Protein AF-A0A2E0FE67-F1 (afdb_monomer_lite)

Structure (mmCIF, N/CA/C/O backbone):
data_AF-A0A2E0FE67-F1
#
_entry.id   AF-A0A2E0FE67-F1
#
loop_
_atom_site.group_PDB
_atom_site.id
_atom_site.type_symbol
_atom_site.label_atom_id
_atom_site.label_alt_id
_atom_site.label_comp_id
_atom_site.label_asym_id
_atom_site.label_entity_id
_atom_site.label_seq_id
_atom_site.pdbx_PDB_ins_code
_atom_site.Cartn_x
_atom_site.Cartn_y
_atom_site.Cartn_z
_atom_site.occupancy
_atom_site.B_iso_or_equiv
_atom_site.auth_seq_id
_atom_site.auth_comp_id
_atom_site.auth_asym_id
_atom_site.auth_atom_id
_atom_site.pdbx_PDB_model_num
ATOM 1 N N . MET A 1 1 ? 30.724 -33.391 -0.868 1.00 44.72 1 MET A N 1
ATOM 2 C CA . MET A 1 1 ? 30.695 -32.291 -1.854 1.00 44.72 1 MET A CA 1
ATOM 3 C C . MET A 1 1 ? 29.482 -31.448 -1.513 1.00 44.72 1 MET A C 1
ATOM 5 O O . MET A 1 1 ? 28.374 -31.929 -1.695 1.00 44.72 1 MET A O 1
ATOM 9 N N . ALA A 1 2 ? 29.683 -30.294 -0.877 1.00 40.41 2 ALA A N 1
ATOM 10 C CA . ALA A 1 2 ? 28.590 -29.382 -0.554 1.00 40.41 2 ALA A CA 1
ATOM 11 C C . ALA A 1 2 ? 28.227 -28.613 -1.829 1.00 40.41 2 ALA A C 1
ATOM 13 O O . ALA A 1 2 ? 29.098 -28.000 -2.442 1.00 40.41 2 ALA A O 1
ATOM 14 N N . ILE A 1 3 ? 26.975 -28.728 -2.257 1.00 50.41 3 ILE A N 1
ATOM 15 C CA . ILE A 1 3 ? 26.398 -27.883 -3.300 1.00 50.41 3 ILE A CA 1
ATOM 16 C C . ILE A 1 3 ? 26.085 -26.524 -2.666 1.00 50.41 3 ILE A C 1
ATOM 18 O O . ILE A 1 3 ? 25.449 -26.468 -1.618 1.00 50.41 3 ILE A O 1
ATOM 22 N N . ASP A 1 4 ? 26.608 -25.451 -3.255 1.00 43.44 4 ASP A N 1
ATOM 23 C CA . ASP A 1 4 ? 26.331 -24.071 -2.850 1.00 43.44 4 ASP A CA 1
ATOM 24 C C . ASP A 1 4 ? 24.836 -23.782 -3.065 1.00 43.44 4 ASP A C 1
ATOM 26 O O . ASP A 1 4 ? 24.319 -23.950 -4.174 1.00 43.44 4 ASP A O 1
ATOM 30 N N . GLU A 1 5 ? 24.134 -23.369 -2.009 1.00 46.03 5 GLU A N 1
ATOM 31 C CA . GLU A 1 5 ? 22.692 -23.078 -2.017 1.00 46.03 5 GLU A CA 1
ATOM 32 C C . GLU A 1 5 ? 22.316 -21.871 -2.905 1.00 46.03 5 GLU A C 1
ATOM 34 O O . GLU A 1 5 ? 21.135 -21.562 -3.057 1.00 46.03 5 GLU A O 1
ATOM 39 N N . ASN A 1 6 ? 23.291 -21.219 -3.554 1.00 49.88 6 ASN A N 1
ATOM 40 C CA . ASN A 1 6 ? 23.075 -20.126 -4.506 1.00 49.88 6 ASN A CA 1
ATOM 41 C C . ASN A 1 6 ? 23.119 -20.542 -5.990 1.00 49.88 6 ASN A C 1
ATOM 43 O O . ASN A 1 6 ? 23.097 -19.677 -6.871 1.00 49.88 6 ASN A O 1
ATOM 47 N N . TYR A 1 7 ? 23.174 -21.839 -6.316 1.00 47.03 7 TYR A N 1
ATOM 48 C CA . TYR A 1 7 ? 23.122 -22.281 -7.715 1.00 47.03 7 TYR A CA 1
ATOM 49 C C . TYR A 1 7 ? 21.697 -22.186 -8.290 1.00 47.03 7 TYR A C 1
ATOM 51 O O . TYR A 1 7 ? 20.883 -23.099 -8.152 1.00 47.03 7 TYR A O 1
ATOM 59 N N . ILE A 1 8 ? 21.401 -21.080 -8.977 1.00 48.75 8 ILE A N 1
ATOM 60 C CA . ILE A 1 8 ? 20.202 -20.943 -9.814 1.00 48.75 8 ILE A CA 1
ATOM 61 C C . ILE A 1 8 ? 20.570 -21.396 -11.238 1.00 48.75 8 ILE A C 1
ATOM 63 O O . ILE A 1 8 ? 21.382 -20.725 -11.882 1.00 48.75 8 ILE A O 1
ATOM 67 N N . PRO A 1 9 ? 20.007 -22.501 -11.766 1.00 43.94 9 PRO A N 1
ATOM 68 C CA . PRO A 1 9 ? 20.258 -22.906 -13.143 1.00 43.94 9 PRO A CA 1
ATOM 69 C C . PRO A 1 9 ? 19.739 -21.826 -14.098 1.00 43.94 9 PRO A C 1
ATOM 71 O O . PRO A 1 9 ? 18.557 -21.477 -14.111 1.00 43.94 9 PRO A O 1
ATOM 74 N N . ASN A 1 10 ? 20.657 -21.266 -14.881 1.00 52.41 10 ASN A N 1
ATOM 75 C CA . ASN A 1 10 ? 20.358 -20.255 -15.882 1.00 52.41 10 ASN A CA 1
ATOM 76 C C . ASN A 1 10 ? 19.720 -20.966 -17.089 1.00 52.41 10 ASN A C 1
ATOM 78 O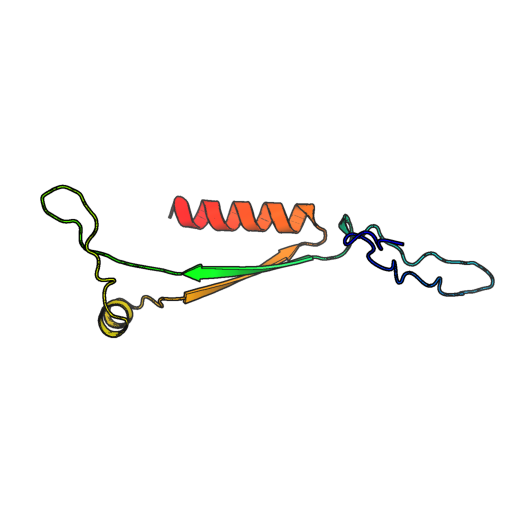 O . ASN A 1 10 ? 20.423 -21.487 -17.951 1.00 52.41 10 ASN A O 1
ATOM 82 N N . ASN A 1 11 ? 18.387 -21.046 -17.131 1.00 48.62 11 ASN A N 1
ATOM 83 C CA . ASN A 1 11 ? 17.629 -21.757 -18.176 1.00 48.62 11 ASN A CA 1
ATOM 84 C C . ASN A 1 11 ? 17.576 -21.013 -19.530 1.00 48.62 11 ASN A C 1
ATOM 86 O O . ASN A 1 11 ? 16.606 -21.138 -20.277 1.00 48.62 11 ASN A O 1
ATOM 90 N N . ASN A 1 12 ? 18.620 -20.263 -19.878 1.00 54.97 12 ASN A N 1
ATOM 91 C CA . ASN A 1 12 ? 18.719 -19.570 -21.158 1.00 54.97 12 ASN A CA 1
ATOM 92 C C . ASN A 1 12 ? 19.321 -20.494 -22.219 1.00 54.97 12 ASN A C 1
ATOM 94 O O . ASN A 1 12 ? 20.485 -20.376 -22.604 1.00 54.97 12 ASN A O 1
ATOM 98 N N . LEU A 1 13 ? 18.518 -21.450 -22.689 1.00 53.69 13 LEU A N 1
ATOM 99 C CA . LEU A 1 13 ? 18.862 -22.201 -23.891 1.00 53.69 13 LEU A CA 1
ATOM 100 C C . LEU A 1 13 ? 18.721 -21.277 -25.116 1.00 53.69 13 LEU A C 1
ATOM 102 O O . LEU A 1 13 ? 17.662 -20.669 -25.294 1.00 53.69 13 LEU A O 1
ATOM 106 N N . PRO A 1 14 ? 19.756 -21.149 -25.965 1.00 51.31 14 PRO A N 1
ATOM 107 C CA . PRO A 1 14 ? 19.692 -20.307 -27.152 1.00 51.31 14 PRO A CA 1
ATOM 108 C C . PRO A 1 14 ? 18.667 -20.832 -28.164 1.00 51.31 14 PRO A C 1
ATOM 110 O O . PRO A 1 14 ? 18.596 -22.031 -28.433 1.00 51.31 14 PRO A O 1
ATOM 113 N N . ILE A 1 15 ? 17.907 -19.916 -28.766 1.00 55.06 15 ILE A N 1
ATOM 114 C CA . ILE A 1 15 ? 16.984 -20.204 -29.870 1.00 55.06 15 ILE A CA 1
ATOM 115 C C . ILE A 1 15 ? 17.719 -20.003 -31.200 1.00 55.06 15 ILE A C 1
ATOM 117 O O . ILE A 1 15 ? 18.367 -18.976 -31.408 1.00 55.06 15 ILE A O 1
ATOM 121 N N . MET A 1 16 ? 17.638 -20.985 -32.105 1.00 43.81 16 MET A N 1
ATOM 122 C CA . MET A 1 16 ? 18.183 -20.858 -33.460 1.00 43.81 16 MET A CA 1
ATOM 123 C C . MET A 1 16 ? 17.172 -20.172 -34.381 1.00 43.81 16 MET A C 1
ATOM 125 O O . MET A 1 16 ? 16.065 -20.677 -34.566 1.00 43.81 16 MET A O 1
ATOM 129 N N . VAL A 1 17 ? 17.582 -19.066 -35.004 1.00 55.72 17 VAL A N 1
ATOM 130 C CA . VAL A 1 17 ? 16.884 -18.437 -36.136 1.00 55.72 17 VAL A CA 1
ATOM 131 C C . VAL A 1 17 ? 17.937 -18.164 -37.213 1.00 55.72 17 VAL A C 1
ATOM 133 O O . VAL A 1 17 ? 18.974 -17.573 -36.920 1.00 55.72 17 VAL A O 1
ATOM 136 N N . ASP A 1 18 ? 17.719 -18.652 -38.437 1.00 55.34 18 ASP A N 1
ATOM 137 C CA . ASP A 1 18 ? 18.587 -18.429 -39.607 1.00 55.34 18 ASP A CA 1
ATOM 138 C C . ASP A 1 18 ? 20.093 -18.660 -39.365 1.00 55.34 18 ASP A C 1
ATOM 140 O O . ASP A 1 18 ? 20.932 -17.803 -39.650 1.00 55.34 18 ASP A O 1
ATOM 144 N N . ASN A 1 19 ? 20.461 -19.831 -38.824 1.00 53.06 19 ASN A N 1
ATOM 145 C CA . ASN A 1 19 ? 21.857 -20.219 -38.556 1.00 53.06 19 ASN A CA 1
ATOM 146 C C . ASN A 1 19 ? 22.645 -19.252 -37.644 1.00 53.06 19 ASN A C 1
ATOM 148 O O . ASN A 1 19 ? 23.877 -19.300 -37.598 1.00 53.06 19 ASN A O 1
ATOM 152 N N . ARG A 1 20 ? 21.956 -18.396 -36.883 1.00 46.03 20 ARG A N 1
ATOM 153 C CA . ARG A 1 20 ? 22.551 -17.538 -35.855 1.00 46.03 20 ARG A CA 1
ATOM 154 C C . ARG A 1 20 ? 21.999 -17.931 -34.489 1.00 46.03 20 ARG A C 1
ATOM 156 O O . ARG A 1 20 ? 20.794 -18.097 -34.311 1.00 46.03 20 ARG A O 1
ATOM 163 N N . ILE A 1 21 ? 22.898 -18.071 -33.516 1.00 56.62 21 ILE A N 1
ATOM 164 C CA . ILE A 1 21 ? 22.522 -18.122 -32.103 1.00 56.62 21 ILE A CA 1
ATOM 165 C C . ILE A 1 21 ? 22.092 -16.705 -31.729 1.00 56.62 21 ILE A C 1
ATOM 167 O O . ILE A 1 21 ? 22.933 -15.816 -31.607 1.00 56.62 21 ILE A O 1
ATOM 171 N N . VAL A 1 22 ? 20.786 -16.484 -31.597 1.00 53.34 22 VAL A N 1
ATOM 172 C CA . VAL A 1 22 ? 20.258 -15.237 -31.045 1.00 53.34 22 VAL A CA 1
ATOM 173 C C . VAL A 1 22 ? 20.001 -15.507 -29.570 1.00 53.34 22 VAL A C 1
ATOM 175 O O . VAL A 1 22 ? 19.056 -16.204 -29.203 1.00 53.34 22 VAL A O 1
ATOM 178 N N . SER A 1 23 ? 20.883 -15.010 -28.706 1.00 57.28 23 SER A N 1
ATOM 179 C CA . SER A 1 23 ? 20.624 -14.972 -27.270 1.00 57.28 23 SER A CA 1
ATOM 180 C C . SER A 1 23 ? 19.381 -14.114 -27.046 1.00 57.28 23 SER A C 1
ATOM 182 O O . SER A 1 23 ? 19.434 -12.895 -27.184 1.00 57.28 23 SER A O 1
ATOM 184 N N . ASN A 1 24 ? 18.254 -14.742 -26.703 1.00 60.72 24 ASN A N 1
ATOM 185 C CA . ASN A 1 24 ? 17.004 -14.059 -26.340 1.00 60.72 24 ASN A CA 1
ATOM 186 C C . ASN A 1 24 ? 17.059 -13.456 -24.924 1.00 60.72 24 ASN A C 1
ATOM 188 O O . ASN A 1 24 ? 16.055 -13.292 -24.227 1.00 60.72 24 ASN A O 1
ATOM 192 N N . ASP A 1 25 ? 18.268 -13.133 -24.491 1.00 67.88 25 ASP A N 1
ATOM 193 C CA . ASP A 1 25 ? 18.571 -12.695 -23.151 1.00 67.88 25 ASP A CA 1
ATOM 194 C C . ASP A 1 25 ? 18.658 -11.188 -23.156 1.00 67.88 25 ASP A C 1
ATOM 196 O O . ASP A 1 25 ? 19.721 -10.608 -22.947 1.00 67.88 25 ASP A O 1
ATOM 200 N N . MET A 1 26 ? 17.508 -10.539 -23.361 1.00 69.56 26 MET A N 1
ATOM 201 C CA . MET A 1 26 ? 17.365 -9.214 -22.768 1.00 69.56 26 MET A CA 1
ATOM 202 C C . MET A 1 26 ? 17.762 -9.342 -21.303 1.00 69.56 26 MET A C 1
ATOM 204 O O . MET A 1 26 ? 17.333 -10.289 -20.618 1.00 69.56 26 MET A O 1
ATOM 208 N N . ASN A 1 27 ? 18.595 -8.413 -20.840 1.00 86.94 27 ASN A N 1
ATOM 209 C CA . ASN A 1 27 ? 19.013 -8.392 -19.452 1.00 86.94 27 ASN A CA 1
ATOM 210 C C . ASN A 1 27 ? 17.749 -8.459 -18.588 1.00 86.94 27 ASN A C 1
ATOM 212 O O . ASN A 1 27 ? 16.752 -7.810 -18.902 1.00 86.94 27 ASN A O 1
ATOM 216 N N . ARG A 1 28 ? 17.750 -9.261 -17.515 1.00 87.25 28 ARG A N 1
ATOM 217 C CA . ARG A 1 28 ? 16.568 -9.405 -16.650 1.00 87.25 28 ARG A CA 1
ATOM 218 C C . ARG A 1 28 ? 16.004 -8.042 -16.255 1.00 87.25 28 ARG A C 1
ATOM 220 O O . ARG A 1 28 ? 14.789 -7.902 -16.252 1.00 87.25 28 ARG A O 1
ATOM 227 N N . ARG A 1 29 ? 16.879 -7.061 -16.014 1.00 89.88 29 ARG A N 1
ATOM 228 C CA . ARG A 1 29 ? 16.517 -5.685 -15.659 1.00 89.88 29 ARG A CA 1
ATOM 229 C C . ARG A 1 29 ? 15.730 -4.948 -16.740 1.00 89.88 29 ARG A C 1
ATOM 231 O O . ARG A 1 29 ? 14.906 -4.121 -16.396 1.00 89.88 29 ARG A O 1
ATOM 238 N N . GLU A 1 30 ? 15.958 -5.259 -18.011 1.00 92.19 30 GLU A N 1
ATOM 239 C CA . GLU A 1 30 ? 15.332 -4.614 -19.177 1.00 92.19 30 GLU A CA 1
ATOM 240 C C . GLU A 1 30 ? 13.983 -5.245 -19.552 1.00 92.19 30 GLU A C 1
ATOM 242 O O . GLU A 1 30 ? 13.283 -4.756 -20.435 1.00 92.19 30 GLU A O 1
ATOM 247 N N . LYS A 1 31 ? 13.605 -6.358 -18.912 1.00 92.44 31 LYS A N 1
ATOM 248 C CA . LYS A 1 31 ? 12.302 -6.992 -19.136 1.00 92.44 31 LYS A CA 1
ATOM 249 C C . LYS A 1 31 ? 11.197 -6.190 -18.434 1.00 92.44 31 LYS A C 1
ATOM 251 O O . LYS A 1 31 ? 11.456 -5.623 -17.375 1.00 92.44 31 LYS A O 1
ATOM 256 N N . PRO A 1 32 ? 9.947 -6.212 -18.925 1.00 95.94 32 PRO A N 1
ATOM 257 C CA . PRO A 1 32 ? 8.813 -5.649 -18.195 1.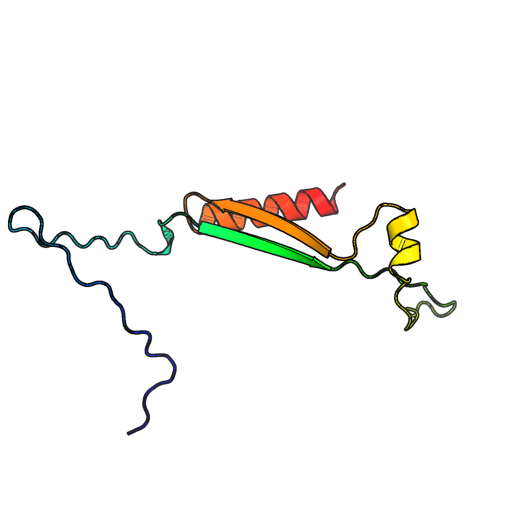00 95.94 32 PRO A CA 1
ATOM 258 C C . PRO A 1 32 ? 8.647 -6.274 -16.807 1.00 95.94 32 PRO A C 1
ATOM 260 O O . PRO A 1 32 ? 8.708 -7.496 -16.658 1.00 95.94 32 PRO A O 1
ATOM 263 N N . HIS A 1 33 ? 8.398 -5.436 -15.801 1.00 96.75 33 HIS A N 1
ATOM 264 C CA . HIS A 1 33 ? 8.205 -5.852 -14.411 1.00 96.75 33 HIS A CA 1
ATOM 265 C C . HIS A 1 33 ? 6.792 -5.527 -13.928 1.00 96.75 33 HIS A C 1
ATOM 267 O O . HIS A 1 33 ? 6.190 -4.515 -14.293 1.00 96.75 33 HIS A O 1
ATOM 273 N N . ILE A 1 34 ? 6.264 -6.398 -13.068 1.00 96.56 34 ILE A N 1
ATOM 274 C CA . ILE A 1 34 ? 5.003 -6.188 -12.360 1.00 96.56 34 ILE A CA 1
ATOM 275 C C . ILE A 1 34 ? 5.268 -6.387 -10.872 1.00 96.56 34 ILE A C 1
ATOM 277 O O . ILE A 1 34 ? 5.732 -7.450 -10.463 1.00 96.56 34 ILE A O 1
ATOM 281 N N . ALA A 1 35 ? 4.937 -5.382 -10.070 1.00 95.94 35 ALA A N 1
ATOM 282 C CA . ALA A 1 35 ? 4.931 -5.475 -8.621 1.00 95.94 35 ALA A CA 1
ATOM 283 C C . ALA A 1 35 ? 3.493 -5.558 -8.109 1.00 95.94 35 ALA A C 1
ATOM 285 O O . ALA A 1 35 ? 2.617 -4.806 -8.537 1.00 95.94 35 ALA A O 1
ATOM 286 N N . ILE A 1 36 ? 3.260 -6.473 -7.172 1.00 95.75 36 ILE A N 1
ATOM 287 C CA . ILE A 1 36 ? 1.996 -6.601 -6.451 1.00 95.75 36 ILE A CA 1
ATOM 288 C C . ILE A 1 36 ? 2.270 -6.162 -5.023 1.00 95.75 36 ILE A C 1
ATOM 290 O O . ILE A 1 36 ? 2.986 -6.842 -4.288 1.00 95.75 36 ILE A O 1
ATOM 294 N N . VAL A 1 37 ? 1.710 -5.022 -4.633 1.00 93.19 37 VAL A N 1
ATOM 295 C CA . VAL A 1 37 ? 1.906 -4.473 -3.295 1.00 93.19 37 VAL A CA 1
ATOM 296 C C . VAL A 1 37 ? 0.650 -4.707 -2.477 1.00 93.19 37 VAL A C 1
ATOM 298 O O . VAL A 1 37 ? -0.447 -4.346 -2.895 1.00 93.19 37 VAL A O 1
ATOM 301 N N . THR A 1 38 ? 0.814 -5.338 -1.316 1.00 92.50 38 THR A N 1
ATOM 302 C CA . THR A 1 38 ? -0.278 -5.606 -0.376 1.00 92.50 38 THR A CA 1
ATOM 303 C C . THR A 1 38 ? -0.051 -4.791 0.889 1.00 92.50 38 THR A C 1
ATOM 305 O O . THR A 1 38 ? 0.978 -4.936 1.543 1.00 92.50 38 THR A O 1
ATOM 308 N N . LEU A 1 39 ? -1.016 -3.946 1.233 1.00 89.81 39 LEU A N 1
ATOM 309 C CA . LEU A 1 39 ? -1.023 -3.127 2.438 1.00 89.81 39 LEU A CA 1
ATOM 310 C C . LEU A 1 39 ? -1.957 -3.753 3.468 1.00 89.81 39 LEU A C 1
ATOM 312 O O . LEU A 1 39 ? -3.073 -4.153 3.131 1.00 89.81 39 LEU A O 1
ATOM 316 N N . LYS A 1 40 ? -1.514 -3.813 4.724 1.00 90.31 40 LYS A N 1
ATOM 317 C CA . LYS A 1 40 ? -2.341 -4.205 5.866 1.00 90.31 40 LYS A CA 1
ATOM 318 C C . LYS A 1 40 ? -2.611 -2.974 6.726 1.00 90.31 40 LYS A C 1
ATOM 320 O O . LYS A 1 40 ? -1.668 -2.283 7.096 1.00 90.31 40 LYS A O 1
ATOM 325 N N . VAL A 1 41 ? -3.877 -2.732 7.052 1.00 86.81 41 VAL A N 1
ATOM 326 C CA . VAL A 1 41 ? -4.303 -1.614 7.902 1.00 86.81 41 VAL A CA 1
ATOM 327 C C . VAL A 1 41 ? -4.705 -2.145 9.274 1.00 86.81 41 VAL A C 1
ATOM 329 O O . VAL A 1 41 ? -5.671 -2.898 9.389 1.00 86.81 41 VAL A O 1
ATOM 332 N N . ASP A 1 42 ? -3.978 -1.719 10.308 1.00 90.06 42 ASP A N 1
ATOM 333 C CA . ASP A 1 42 ? -4.276 -2.015 11.710 1.00 90.06 42 ASP A CA 1
ATOM 334 C C . ASP A 1 42 ? -4.537 -0.693 12.453 1.00 90.06 42 ASP A C 1
ATOM 336 O O . ASP A 1 42 ? -3.628 0.115 12.626 1.00 90.06 42 ASP A O 1
ATOM 340 N N . VAL A 1 43 ? -5.772 -0.478 12.915 1.00 89.56 43 VAL A N 1
ATOM 341 C CA . VAL A 1 43 ? -6.146 0.687 13.738 1.00 89.56 43 VAL A CA 1
ATOM 342 C C . VAL A 1 43 ? -6.225 0.257 15.198 1.00 89.56 43 VAL A C 1
ATOM 344 O O . VAL A 1 43 ? -6.849 -0.760 15.506 1.00 89.56 43 VAL A O 1
ATOM 347 N N . ARG A 1 44 ? -5.593 1.012 16.099 1.00 92.94 44 ARG A N 1
ATOM 348 C CA . ARG A 1 44 ? -5.529 0.725 17.541 1.00 92.94 44 ARG A CA 1
ATOM 349 C C . ARG A 1 44 ? -5.788 1.997 18.336 1.00 92.94 44 ARG A C 1
ATOM 351 O O . ARG A 1 44 ? -5.486 3.089 17.859 1.00 92.94 44 ARG A O 1
ATOM 358 N N . ALA A 1 45 ? -6.333 1.848 19.537 1.00 92.69 45 ALA A N 1
ATOM 359 C CA . ALA A 1 45 ? -6.412 2.955 20.478 1.00 92.69 45 ALA A CA 1
ATOM 360 C C . ALA A 1 45 ? -5.017 3.283 21.039 1.00 92.69 45 ALA A C 1
ATOM 362 O O . ALA A 1 45 ? -4.132 2.424 21.080 1.00 92.69 45 ALA A O 1
ATOM 363 N N . VAL A 1 46 ? -4.839 4.531 21.467 1.00 95.19 46 VAL A N 1
ATOM 364 C CA . VAL A 1 46 ? -3.665 4.970 22.227 1.00 95.19 46 VAL A CA 1
ATOM 365 C C . VAL A 1 46 ? -4.078 5.063 23.691 1.00 95.19 46 VAL A C 1
ATOM 367 O O . VAL A 1 46 ? -5.067 5.720 24.021 1.00 95.19 46 VAL A O 1
ATOM 370 N N . ASN A 1 47 ? -3.340 4.378 24.555 1.00 93.56 47 ASN A N 1
ATOM 371 C CA . ASN A 1 47 ? -3.539 4.395 25.997 1.00 93.56 47 ASN A CA 1
ATOM 372 C C . ASN A 1 47 ? -3.120 5.751 26.587 1.00 93.56 47 ASN A C 1
ATOM 374 O O . ASN A 1 47 ? -2.380 6.520 25.975 1.00 93.56 47 ASN A O 1
ATOM 378 N N . ALA A 1 48 ? -3.556 6.040 27.815 1.00 94.31 48 ALA A N 1
ATOM 379 C CA . ALA A 1 48 ? -3.235 7.303 28.489 1.00 94.31 48 ALA A CA 1
ATOM 380 C C . ALA A 1 48 ? -1.726 7.509 28.729 1.00 94.31 48 ALA A C 1
ATOM 382 O O . ALA A 1 48 ? -1.269 8.642 28.843 1.00 94.31 48 ALA A O 1
ATOM 383 N N . ASP A 1 49 ? -0.956 6.423 28.788 1.00 94.56 49 ASP A N 1
ATOM 384 C CA . ASP A 1 49 ? 0.504 6.432 28.912 1.00 94.56 49 ASP A CA 1
ATOM 385 C C . ASP A 1 49 ? 1.233 6.583 27.560 1.00 94.56 49 ASP A C 1
ATOM 387 O O . ASP A 1 49 ? 2.462 6.559 27.514 1.00 94.56 49 ASP A O 1
ATOM 391 N N . GLY A 1 50 ? 0.491 6.740 26.457 1.00 92.12 50 GLY A N 1
ATOM 392 C CA . GLY A 1 50 ? 1.026 6.870 25.102 1.00 92.12 50 GLY A CA 1
ATOM 393 C C . GLY A 1 50 ? 1.356 5.542 24.415 1.00 92.12 50 GLY A C 1
ATOM 394 O O . GLY A 1 50 ? 1.811 5.553 23.271 1.00 92.12 50 GLY A O 1
ATOM 395 N N . THR A 1 51 ? 1.129 4.397 25.067 1.00 93.06 51 THR A N 1
ATOM 396 C CA . THR A 1 51 ? 1.317 3.080 24.441 1.00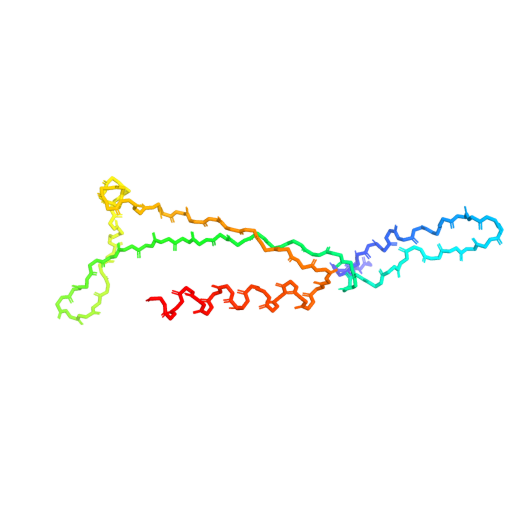 93.06 51 THR A CA 1
ATOM 397 C C . THR A 1 51 ? 0.151 2.720 23.516 1.00 93.06 51 THR A C 1
ATOM 399 O O . THR A 1 51 ? -0.940 3.279 23.612 1.00 93.06 51 THR A O 1
ATOM 402 N N . LEU A 1 52 ? 0.366 1.778 22.594 1.00 92.81 52 LEU A N 1
ATOM 403 C CA . LEU A 1 52 ? -0.704 1.257 21.741 1.00 92.81 52 LEU A CA 1
ATOM 404 C C . LEU A 1 52 ? -1.487 0.163 22.468 1.00 92.81 52 LEU A C 1
ATOM 406 O O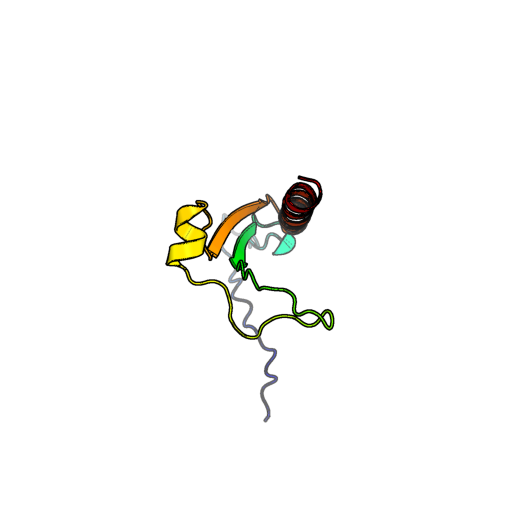 . LEU A 1 52 ? -0.894 -0.736 23.068 1.00 92.81 52 LEU A O 1
ATOM 410 N N . ASP A 1 53 ? -2.811 0.195 22.337 1.00 91.25 53 ASP A N 1
ATOM 411 C CA . ASP A 1 53 ? -3.674 -0.907 22.751 1.00 91.25 53 ASP A CA 1
ATOM 412 C C . ASP A 1 53 ? -3.261 -2.203 22.021 1.00 91.25 53 ASP A C 1
ATOM 414 O O . ASP A 1 53 ? -2.836 -2.205 20.857 1.00 91.25 53 ASP A O 1
ATOM 418 N N . GLN A 1 54 ? -3.346 -3.330 22.722 1.00 89.81 54 GLN A N 1
ATOM 419 C CA . GLN A 1 54 ? -3.039 -4.646 22.167 1.00 89.81 54 GLN A CA 1
ATOM 420 C C . GLN A 1 54 ? -4.098 -5.091 21.155 1.00 89.81 54 GLN A C 1
ATOM 422 O O . GLN A 1 54 ? -3.797 -5.874 20.248 1.00 89.81 54 GLN A O 1
ATOM 427 N N . TYR A 1 55 ? -5.321 -4.575 21.278 1.00 89.56 55 TYR A N 1
ATOM 428 C CA . TYR A 1 55 ? -6.431 -4.932 20.413 1.00 89.56 55 TYR A CA 1
ATOM 429 C C . TYR A 1 55 ? -6.468 -4.056 19.160 1.00 89.56 55 TYR A C 1
ATOM 431 O O . TYR A 1 55 ? -6.613 -2.835 19.203 1.00 89.56 55 TYR A O 1
ATOM 439 N N . VAL A 1 56 ? -6.382 -4.715 18.005 1.00 88.19 56 VAL A N 1
ATOM 440 C CA . VAL A 1 56 ? -6.711 -4.091 16.723 1.00 88.19 56 VAL A CA 1
ATOM 441 C C . VAL A 1 56 ? -8.225 -3.949 16.639 1.00 88.19 56 VAL A C 1
ATOM 443 O O . VAL A 1 56 ? -8.960 -4.902 16.902 1.00 88.19 56 VAL A O 1
ATOM 446 N N . MET A 1 57 ? -8.686 -2.770 16.232 1.00 87.25 57 MET A N 1
ATOM 447 C CA . MET A 1 57 ? -10.090 -2.501 15.961 1.00 87.25 57 MET A CA 1
ATOM 448 C C . MET A 1 57 ? -10.666 -3.575 15.027 1.00 87.25 57 MET A C 1
ATOM 450 O O . MET A 1 57 ? -10.079 -3.899 13.991 1.00 87.25 57 MET A O 1
ATOM 454 N N . GLY A 1 58 ? -11.802 -4.157 15.416 1.00 82.69 58 GLY A N 1
ATOM 455 C CA . GLY A 1 58 ? -12.435 -5.261 14.694 1.00 82.69 58 GLY A CA 1
ATOM 456 C C . GLY A 1 58 ? -12.828 -4.904 13.258 1.00 82.69 58 GLY A C 1
ATOM 457 O O . GLY A 1 58 ? -13.110 -3.749 12.945 1.00 82.69 58 GLY A O 1
ATOM 458 N N . ASP A 1 59 ? -12.871 -5.917 12.394 1.00 79.88 59 ASP A N 1
ATOM 459 C CA . ASP A 1 59 ? -13.156 -5.812 10.955 1.00 79.88 59 ASP A CA 1
ATOM 460 C C . ASP A 1 59 ? -14.501 -5.122 10.723 1.00 79.88 59 ASP A C 1
ATOM 462 O O . ASP A 1 59 ? -14.573 -4.144 9.992 1.00 79.88 59 ASP A O 1
ATOM 466 N N . SER A 1 60 ? -15.534 -5.542 11.461 1.00 81.94 60 SER A N 1
ATOM 467 C CA . SER A 1 60 ? -16.877 -4.954 11.380 1.00 81.94 60 SER A CA 1
ATOM 468 C C . SER A 1 60 ? -16.923 -3.471 11.757 1.00 81.94 60 SER A C 1
ATOM 470 O O . SER A 1 60 ? -17.818 -2.753 11.315 1.00 81.94 60 SER A O 1
ATOM 472 N N . THR A 1 61 ? -15.978 -2.987 12.566 1.00 84.69 61 THR A N 1
ATOM 473 C CA . THR A 1 61 ? -15.871 -1.562 12.888 1.00 84.69 61 THR A CA 1
ATOM 474 C C . THR A 1 61 ? -15.189 -0.812 11.751 1.00 84.69 61 THR A C 1
ATOM 476 O O . THR A 1 61 ? -15.694 0.225 11.344 1.00 84.69 61 THR A O 1
ATOM 479 N N . LEU A 1 62 ? -14.096 -1.343 11.195 1.00 84.88 62 LEU A N 1
ATOM 480 C CA . LEU A 1 62 ? -13.402 -0.738 10.049 1.00 84.88 62 LEU A CA 1
ATOM 481 C C . LEU A 1 62 ? -14.291 -0.691 8.796 1.00 84.88 62 LEU A C 1
ATOM 483 O O . LEU A 1 62 ? -14.332 0.327 8.106 1.00 84.88 62 LEU A O 1
ATOM 487 N N . GLU A 1 63 ? -15.078 -1.741 8.562 1.00 84.56 63 GLU A N 1
ATOM 488 C CA . GLU A 1 63 ? -16.051 -1.822 7.469 1.00 84.56 63 GLU A CA 1
ATOM 489 C C . GLU A 1 63 ? -17.121 -0.727 7.552 1.00 84.56 63 GLU A C 1
ATOM 491 O O . GLU A 1 63 ? -17.501 -0.170 6.523 1.00 84.56 63 GLU A O 1
ATOM 496 N N . ARG A 1 64 ? -17.565 -0.343 8.760 1.00 88.69 64 ARG A N 1
ATOM 497 C CA . ARG A 1 64 ? -18.516 0.775 8.945 1.00 88.69 64 ARG A CA 1
ATOM 498 C C . ARG A 1 64 ? -17.960 2.114 8.465 1.00 88.69 64 ARG A C 1
ATOM 500 O O . ARG A 1 64 ? -18.742 2.993 8.117 1.00 88.69 64 ARG A O 1
ATOM 507 N N . TYR A 1 65 ? -16.638 2.262 8.435 1.00 85.69 65 TYR A N 1
ATOM 508 C CA . TYR A 1 65 ? -15.949 3.439 7.903 1.00 85.69 65 TYR A CA 1
ATOM 509 C C . TYR A 1 65 ? -15.495 3.253 6.447 1.00 85.69 65 TYR A C 1
ATOM 511 O O . TYR A 1 65 ? -14.788 4.102 5.915 1.00 85.69 65 TYR A O 1
ATOM 519 N N . GLY A 1 66 ? -15.882 2.152 5.792 1.00 83.94 66 GLY A N 1
ATOM 520 C CA . GLY A 1 66 ? -15.474 1.843 4.421 1.00 83.94 66 GLY A CA 1
ATOM 521 C C . GLY A 1 66 ? -14.009 1.416 4.286 1.00 83.94 66 GLY A C 1
ATOM 522 O O . GLY A 1 66 ? -13.469 1.437 3.181 1.00 83.94 66 GLY A O 1
ATOM 523 N N . ILE A 1 67 ? -13.351 1.032 5.385 1.00 84.00 67 ILE A N 1
ATOM 524 C CA . ILE A 1 67 ? -11.937 0.647 5.391 1.00 84.00 67 ILE A CA 1
ATOM 525 C C . ILE A 1 67 ? -11.821 -0.875 5.309 1.00 84.00 67 ILE A C 1
ATOM 527 O O . ILE A 1 67 ? -12.224 -1.600 6.217 1.00 84.00 67 ILE A O 1
ATOM 531 N N . SER A 1 68 ? -11.194 -1.362 4.239 1.00 85.12 68 SER A N 1
ATOM 532 C CA . SER A 1 68 ? -10.728 -2.748 4.167 1.00 85.12 68 SER A CA 1
ATOM 533 C C . SER A 1 68 ? -9.413 -2.905 4.931 1.00 85.12 68 SER A C 1
ATOM 535 O O . SER A 1 68 ? -8.507 -2.080 4.813 1.00 85.12 68 SER A O 1
ATOM 537 N N . ARG A 1 69 ? -9.252 -4.018 5.654 1.00 80.69 69 ARG A N 1
ATOM 538 C CA . ARG A 1 69 ? -7.989 -4.362 6.333 1.00 80.69 69 ARG A CA 1
ATOM 539 C C . ARG A 1 69 ? -6.839 -4.665 5.387 1.00 80.69 69 ARG A C 1
ATOM 541 O O . ARG A 1 69 ? -5.683 -4.658 5.811 1.00 80.69 69 ARG A O 1
ATOM 548 N N . LYS A 1 70 ? -7.150 -5.007 4.138 1.00 85.81 70 LYS A N 1
ATOM 549 C CA . LYS A 1 70 ? -6.157 -5.329 3.121 1.00 85.81 70 LYS A CA 1
ATOM 550 C C . LYS A 1 70 ? -6.450 -4.539 1.860 1.00 85.81 70 LYS A C 1
ATOM 552 O O . LYS A 1 70 ? -7.519 -4.682 1.266 1.00 85.81 70 LYS A O 1
ATOM 557 N N . GLY A 1 71 ? -5.484 -3.721 1.468 1.00 85.94 71 GLY A N 1
ATOM 558 C CA . GLY A 1 71 ? -5.430 -3.096 0.156 1.00 85.94 71 GLY A CA 1
ATOM 559 C C . GLY A 1 71 ? -4.429 -3.847 -0.706 1.00 85.94 71 GLY A C 1
ATOM 560 O O . GLY A 1 71 ? -3.389 -4.282 -0.215 1.00 85.94 71 GLY A O 1
ATOM 561 N N . GLN A 1 72 ? -4.726 -4.001 -1.989 1.00 91.44 72 GLN A N 1
ATOM 562 C CA . GLN A 1 72 ? -3.752 -4.483 -2.954 1.00 91.44 72 GLN A CA 1
ATOM 563 C C . GLN A 1 72 ? -3.784 -3.578 -4.171 1.00 91.44 72 GLN A C 1
ATOM 565 O O . GLN A 1 72 ? -4.856 -3.228 -4.661 1.00 91.44 72 GLN A O 1
ATOM 570 N N . PHE A 1 73 ? -2.608 -3.229 -4.670 1.00 91.38 73 PHE A N 1
ATOM 571 C CA . PHE A 1 73 ? -2.488 -2.570 -5.955 1.00 91.38 73 PHE A CA 1
ATOM 572 C C . PHE A 1 73 ? -1.325 -3.153 -6.744 1.00 91.38 73 PHE A C 1
ATOM 574 O O . PHE A 1 73 ? -0.388 -3.748 -6.204 1.00 91.38 73 PHE A O 1
ATOM 581 N N . VAL A 1 74 ? -1.435 -3.009 -8.058 1.00 95.06 74 VAL A N 1
ATOM 582 C CA . VAL A 1 74 ? -0.488 -3.556 -9.019 1.00 95.06 74 VAL A CA 1
ATOM 583 C C . VAL A 1 74 ? 0.216 -2.401 -9.705 1.00 95.06 74 VAL A C 1
ATOM 585 O O . VAL A 1 74 ? -0.434 -1.508 -10.247 1.00 95.06 74 VAL A O 1
ATOM 588 N N . VAL A 1 75 ? 1.543 -2.445 -9.717 1.00 95.56 75 VAL A N 1
ATOM 589 C CA . VAL A 1 75 ? 2.394 -1.482 -10.417 1.00 95.56 75 VAL A CA 1
ATOM 590 C C . VAL A 1 75 ? 3.063 -2.191 -11.583 1.00 95.56 75 VAL A C 1
ATOM 592 O O . VAL A 1 75 ? 3.594 -3.286 -11.424 1.00 95.56 75 VAL A O 1
ATOM 595 N N . LYS A 1 76 ? 3.021 -1.575 -12.765 1.00 96.62 76 LYS A N 1
ATOM 596 C CA . LYS A 1 76 ? 3.647 -2.105 -13.981 1.00 96.62 76 LYS A CA 1
ATOM 597 C C . LYS A 1 76 ? 4.740 -1.152 -14.462 1.00 96.62 76 LYS A C 1
ATOM 599 O O . LYS A 1 76 ? 4.477 0.040 -14.664 1.00 96.62 76 LYS A O 1
ATOM 604 N N . GLY A 1 77 ? 5.938 -1.686 -14.665 1.00 96.50 77 GLY A N 1
ATOM 605 C CA . GLY A 1 77 ? 7.080 -0.988 -15.246 1.00 96.50 77 GLY A CA 1
ATOM 606 C C . GLY A 1 77 ? 7.529 -1.630 -16.554 1.00 96.50 77 GLY A C 1
ATOM 607 O O . GLY A 1 77 ? 7.374 -2.836 -16.749 1.00 96.50 77 GLY A O 1
ATOM 608 N N . HIS A 1 78 ? 8.074 -0.816 -17.454 1.00 96.31 78 HIS A N 1
ATOM 609 C CA . HIS A 1 78 ? 8.656 -1.290 -18.714 1.00 96.31 78 HIS A CA 1
ATOM 610 C C . HIS A 1 78 ? 9.985 -2.023 -18.489 1.00 96.31 78 HIS A C 1
ATOM 612 O O . HIS A 1 78 ? 10.323 -2.916 -19.258 1.00 96.31 78 HIS A O 1
ATOM 618 N N . ASP A 1 79 ? 10.672 -1.680 -17.402 1.00 96.44 79 ASP A N 1
ATOM 619 C CA . ASP A 1 79 ? 11.894 -2.294 -16.901 1.00 96.44 79 ASP A CA 1
ATOM 620 C C . ASP A 1 79 ? 11.886 -2.300 -15.354 1.00 96.44 79 ASP A C 1
ATOM 622 O O . ASP A 1 79 ? 10.922 -1.857 -14.712 1.00 96.44 79 ASP A O 1
ATOM 626 N N . GLU A 1 80 ? 12.938 -2.850 -14.746 1.00 96.06 80 GLU A N 1
ATOM 627 C CA . GLU A 1 80 ? 13.102 -2.949 -13.288 1.00 96.06 80 GLU A CA 1
ATOM 628 C C . GLU A 1 80 ? 13.077 -1.569 -12.609 1.00 96.06 80 GLU A C 1
ATOM 630 O O . GLU A 1 80 ? 12.373 -1.377 -11.613 1.00 96.06 80 GLU A O 1
ATOM 635 N N . ALA A 1 81 ? 13.804 -0.594 -13.160 1.00 97.06 81 ALA A N 1
ATOM 636 C CA . ALA A 1 81 ? 13.960 0.728 -12.562 1.00 97.06 81 ALA A CA 1
ATOM 637 C C . ALA A 1 81 ? 12.662 1.544 -12.645 1.00 97.06 81 ALA A C 1
ATOM 639 O O . ALA A 1 81 ? 12.245 2.143 -11.652 1.00 97.06 81 ALA A O 1
ATOM 640 N N . ASP A 1 82 ? 11.981 1.520 -13.794 1.00 97.69 82 ASP A N 1
ATOM 641 C CA . ASP A 1 82 ? 10.662 2.131 -13.987 1.00 97.69 82 ASP A CA 1
ATOM 642 C C . ASP A 1 82 ? 9.641 1.552 -12.998 1.00 97.69 82 ASP A C 1
ATOM 644 O O . ASP A 1 82 ? 8.890 2.292 -12.359 1.00 97.69 82 ASP A O 1
ATOM 648 N N . CYS A 1 83 ? 9.642 0.227 -12.803 1.00 97.50 83 CYS A N 1
ATOM 649 C CA . CYS A 1 83 ? 8.739 -0.412 -11.848 1.00 97.50 83 CYS A CA 1
ATOM 650 C C . CYS A 1 83 ? 8.993 0.063 -10.410 1.00 97.50 83 CYS A C 1
ATOM 652 O O . CYS A 1 83 ? 8.039 0.402 -9.710 1.00 97.50 83 CYS A O 1
ATOM 654 N N . ILE A 1 84 ? 10.256 0.125 -9.973 1.00 96.69 84 ILE A N 1
ATOM 655 C CA . ILE A 1 84 ? 10.626 0.584 -8.624 1.00 96.69 84 ILE A CA 1
ATOM 656 C C . ILE A 1 84 ? 10.254 2.056 -8.423 1.00 96.69 84 ILE A C 1
ATOM 658 O O . ILE A 1 84 ? 9.606 2.396 -7.432 1.00 96.69 84 ILE A O 1
ATOM 662 N N . ASN A 1 85 ? 10.588 2.921 -9.381 1.00 97.50 85 ASN A N 1
ATOM 663 C CA . ASN A 1 85 ? 10.277 4.349 -9.300 1.00 97.50 85 ASN A CA 1
ATOM 664 C C . ASN A 1 85 ? 8.767 4.595 -9.197 1.00 97.50 85 ASN A C 1
ATOM 666 O O . ASN A 1 85 ? 8.324 5.419 -8.398 1.00 97.50 85 ASN A O 1
ATOM 670 N N . LYS A 1 86 ? 7.954 3.838 -9.943 1.00 97.00 86 LYS A N 1
ATOM 671 C CA . LYS A 1 86 ? 6.491 3.921 -9.848 1.00 97.00 86 LYS A CA 1
ATOM 672 C C . LYS A 1 86 ? 5.949 3.442 -8.503 1.00 97.00 86 LYS A C 1
ATOM 674 O O . LYS A 1 86 ? 4.956 3.999 -8.035 1.00 97.00 86 LYS A O 1
ATOM 679 N N . ILE A 1 87 ? 6.568 2.441 -7.872 1.00 95.69 87 ILE A N 1
ATOM 680 C CA . ILE A 1 87 ? 6.194 2.027 -6.509 1.00 95.69 87 ILE A CA 1
ATOM 681 C C . ILE A 1 87 ? 6.439 3.183 -5.538 1.00 95.69 87 ILE A C 1
ATOM 683 O O . ILE A 1 87 ? 5.524 3.537 -4.799 1.00 95.69 87 ILE A O 1
ATOM 687 N N . ILE A 1 88 ? 7.626 3.799 -5.583 1.00 94.88 88 ILE A N 1
ATOM 688 C CA . ILE A 1 88 ? 8.000 4.924 -4.709 1.00 94.88 88 ILE A CA 1
ATOM 689 C C . ILE A 1 88 ? 7.011 6.081 -4.877 1.00 94.88 88 ILE A C 1
ATOM 691 O O . ILE 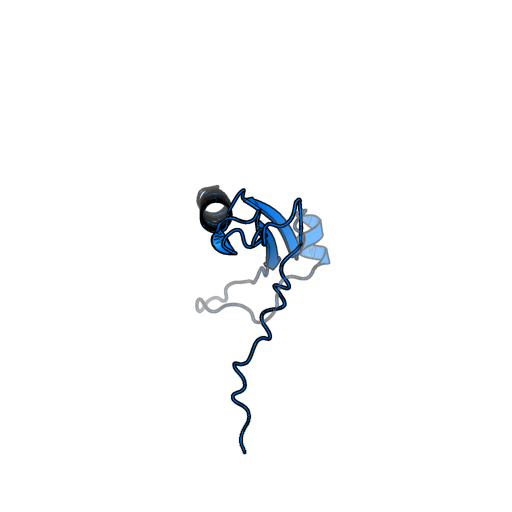A 1 88 ? 6.364 6.469 -3.909 1.00 94.88 88 ILE A O 1
ATOM 695 N N . GLN A 1 89 ? 6.784 6.530 -6.115 1.00 93.94 89 GLN A N 1
ATOM 696 C CA . GLN A 1 89 ? 5.827 7.603 -6.411 1.00 93.94 89 GLN A CA 1
ATOM 697 C C . GLN A 1 89 ? 4.405 7.280 -5.937 1.00 93.94 89 GLN A C 1
ATOM 699 O O . GLN A 1 89 ? 3.661 8.172 -5.535 1.00 93.94 89 GLN A O 1
ATOM 704 N N . THR A 1 90 ? 3.995 6.009 -6.008 1.00 91.31 90 THR A N 1
ATOM 705 C CA . THR A 1 90 ? 2.673 5.591 -5.522 1.00 91.31 90 THR A CA 1
ATOM 706 C C . THR A 1 90 ? 2.595 5.687 -4.001 1.00 91.31 90 THR A C 1
ATOM 708 O O . THR A 1 90 ? 1.581 6.142 -3.485 1.00 91.31 90 THR A O 1
ATOM 711 N N . MET A 1 91 ? 3.654 5.303 -3.286 1.00 89.88 91 MET A N 1
ATOM 712 C CA . MET A 1 91 ? 3.699 5.382 -1.824 1.00 89.88 91 MET A CA 1
ATOM 713 C C . MET A 1 91 ? 3.786 6.818 -1.310 1.00 89.88 91 MET A C 1
ATOM 715 O O . MET A 1 91 ? 3.085 7.153 -0.361 1.00 89.88 91 MET A O 1
ATOM 719 N N . GLU A 1 92 ? 4.572 7.678 -1.957 1.00 91.50 92 GLU A N 1
ATOM 720 C CA . GLU A 1 92 ? 4.673 9.102 -1.603 1.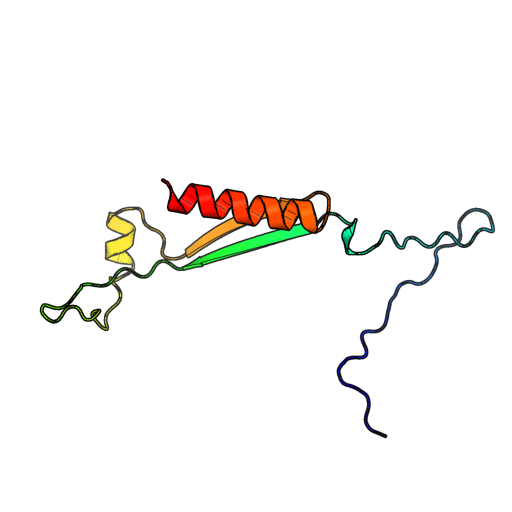00 91.50 92 GLU A CA 1
ATOM 721 C C . GLU A 1 92 ? 3.310 9.799 -1.711 1.00 91.50 92 GLU A C 1
ATOM 723 O O . GLU A 1 92 ? 2.879 10.486 -0.790 1.00 91.50 92 GLU A O 1
ATOM 728 N N . ARG A 1 93 ? 2.550 9.520 -2.778 1.00 88.19 93 ARG A N 1
ATOM 729 C CA . ARG A 1 93 ? 1.181 10.043 -2.938 1.00 88.19 93 ARG A CA 1
ATOM 730 C C . ARG A 1 93 ? 0.205 9.565 -1.864 1.00 88.19 93 ARG A C 1
ATOM 732 O O . ARG A 1 93 ? -0.793 10.235 -1.634 1.00 88.19 93 ARG A O 1
ATOM 739 N N . ILE A 1 94 ? 0.445 8.399 -1.263 1.00 84.69 94 ILE A N 1
ATOM 740 C CA . ILE A 1 94 ? -0.376 7.887 -0.157 1.00 84.69 94 ILE A CA 1
ATOM 741 C C . ILE A 1 94 ? -0.011 8.599 1.155 1.00 84.69 94 ILE A C 1
ATOM 743 O O . ILE A 1 94 ? -0.883 8.775 2.000 1.00 84.69 94 ILE A O 1
ATOM 747 N N . GLN A 1 95 ? 1.251 9.003 1.330 1.00 80.50 95 GLN A N 1
ATOM 748 C CA . GLN A 1 95 ? 1.729 9.692 2.531 1.00 80.50 95 GLN A CA 1
ATOM 749 C C . GLN A 1 95 ? 1.295 11.163 2.591 1.00 80.50 95 GLN A C 1
ATOM 751 O O . GLN A 1 95 ? 0.932 11.632 3.666 1.00 80.50 95 GLN A O 1
ATOM 756 N N . ASP A 1 96 ? 1.336 11.870 1.460 1.00 74.06 96 ASP A N 1
ATOM 757 C CA . ASP A 1 96 ? 1.042 13.311 1.384 1.00 74.06 96 ASP A CA 1
ATOM 758 C C . ASP A 1 96 ? -0.452 13.629 1.147 1.00 74.06 96 ASP A C 1
ATOM 760 O O . ASP A 1 96 ? -0.805 14.779 0.873 1.00 74.06 96 ASP A O 1
ATOM 764 N N . GLY A 1 97 ? -1.313 12.604 1.189 1.00 49.91 97 GLY A N 1
ATOM 765 C CA . GLY A 1 97 ? -2.759 12.697 0.952 1.00 49.91 97 GLY A CA 1
ATOM 766 C C . GLY A 1 97 ? -3.550 13.369 2.068 1.00 49.91 97 GLY A C 1
ATOM 767 O O . GLY A 1 97 ? -3.215 13.160 3.256 1.00 49.91 97 GLY A O 1
#

pLDDT: mean 79.91, std 18.34, range [40.41, 97.69]

Radius of gyration: 23.01 Å; chains: 1; bounding box: 49×46×68 Å

Secondary structure (DSSP, 8-state):
-PPPTT------PPEEETTEEE-----GGGS-EEEEEEEE---EEEPTTSPEEEEEPPHHHHHHTT--SEEEEEEEESSHHHHHHHHHHHHHHHH--

Sequence (97 aa):
MAIDENYIPNNNLPIMVDNRIVSNDMNRREKPHIAIVTLKVDVRAVNADGTLDQYVMGDSTLERYGISRKGQFVVKGHDEADCINKIIQTMERIQDG

Foldseek 3Di:
DDDDPPDDPPPQDFDDDPNDRDRPCPDLQQAKDKDKDKDFDFDFDQDPVRDTDPDTDDQVVCVVVVHDRMDIDMFIASGNVRRVVRVVVVVVVVVVD